Protein AF-A0A1V0NC14-F1 (afdb_monomer_lite)

Sequence (139 aa):
MQEPEKSWNEEQKNEVHYERNEFVRFESITKQNPRKIKRGKSYQVFMENIDIYLDTNEVRLEIKKLLQDTKDYLLQGVFDVFDANRYLRGNIYFLVHKGSQLNDYERKILKSFKNKPYLKNIITIISICVITYLIFKYI

Structure (mmCIF, N/CA/C/O backbone):
data_AF-A0A1V0NC14-F1
#
_entry.id   AF-A0A1V0NC14-F1
#
loop_
_atom_site.group_PDB
_atom_site.id
_atom_site.type_symbol
_atom_site.label_atom_id
_atom_site.label_alt_id
_atom_site.label_comp_id
_atom_site.label_asym_id
_atom_site.label_entity_id
_atom_site.label_seq_id
_atom_site.pdbx_PDB_ins_code
_atom_site.Cartn_x
_atom_site.Cartn_y
_atom_site.Cartn_z
_atom_site.occupancy
_atom_site.B_iso_or_equiv
_atom_site.auth_seq_id
_atom_site.auth_comp_id
_atom_site.auth_asym_id
_atom_site.auth_atom_id
_atom_site.pdbx_PDB_model_num
ATOM 1 N N . MET A 1 1 ? -24.936 -47.063 -8.132 1.00 35.91 1 MET A N 1
ATOM 2 C CA . MET A 1 1 ? -23.501 -47.383 -8.028 1.00 35.91 1 MET A CA 1
ATOM 3 C C . MET A 1 1 ? -22.799 -46.095 -7.617 1.00 35.91 1 MET A C 1
ATOM 5 O O . MET A 1 1 ? -22.875 -45.144 -8.375 1.00 35.91 1 MET A O 1
ATOM 9 N N . GLN A 1 2 ? -22.266 -46.098 -6.390 1.00 36.03 2 GLN A N 1
ATOM 10 C CA . GLN A 1 2 ? -21.291 -45.189 -5.755 1.00 36.03 2 GLN A CA 1
ATOM 11 C C . GLN A 1 2 ? -21.535 -43.664 -5.710 1.00 36.03 2 GLN A C 1
ATOM 13 O O . GLN A 1 2 ? -21.427 -42.959 -6.707 1.00 36.03 2 GLN A O 1
ATOM 18 N N . GLU A 1 3 ? -21.731 -43.174 -4.479 1.00 42.22 3 GLU A N 1
ATOM 19 C CA . GLU A 1 3 ? -21.251 -41.862 -4.018 1.00 42.22 3 GLU A CA 1
ATOM 20 C C . GLU A 1 3 ? -19.733 -41.721 -4.232 1.00 42.22 3 GLU A C 1
ATOM 22 O O . GLU A 1 3 ? -19.002 -42.719 -4.266 1.00 42.22 3 GLU A O 1
ATOM 27 N N . PRO A 1 4 ? -19.241 -40.474 -4.274 1.00 40.69 4 PRO A N 1
ATOM 28 C CA . PRO A 1 4 ? -18.421 -40.082 -3.135 1.00 40.69 4 PRO A CA 1
ATOM 29 C C . PRO A 1 4 ? -18.787 -38.710 -2.562 1.00 40.69 4 PRO A C 1
ATOM 31 O O . PRO A 1 4 ? -18.855 -37.695 -3.256 1.00 40.69 4 PRO A O 1
ATOM 34 N N . GLU A 1 5 ? -18.926 -38.714 -1.241 1.00 41.75 5 GLU A N 1
ATOM 35 C CA . GLU A 1 5 ? -18.734 -37.585 -0.342 1.00 41.75 5 GLU A CA 1
ATOM 36 C C . GLU A 1 5 ? -17.425 -36.829 -0.644 1.00 41.75 5 GLU A C 1
ATOM 38 O O . GLU A 1 5 ? -16.359 -37.433 -0.789 1.00 41.75 5 GLU A O 1
ATOM 43 N N . LYS A 1 6 ? -17.473 -35.493 -0.609 1.00 35.72 6 LYS A N 1
ATOM 44 C CA . LYS A 1 6 ? -16.825 -34.724 0.468 1.00 35.72 6 LYS A CA 1
ATOM 45 C C . LYS A 1 6 ? -17.152 -33.240 0.365 1.00 35.72 6 LYS A C 1
ATOM 47 O O . LYS A 1 6 ? -16.778 -32.549 -0.578 1.00 35.72 6 LYS A O 1
ATOM 52 N N . SER A 1 7 ? -17.812 -32.784 1.420 1.00 44.53 7 SER A N 1
ATOM 53 C CA . SER A 1 7 ? -17.950 -31.399 1.835 1.00 44.53 7 SER A CA 1
ATOM 54 C C . SER A 1 7 ? -16.610 -30.665 1.827 1.00 44.53 7 SER A C 1
ATOM 56 O O . SER A 1 7 ? -15.646 -31.132 2.434 1.00 44.53 7 SER A O 1
ATOM 58 N N . TRP A 1 8 ? -16.608 -29.456 1.282 1.00 34.06 8 TRP A N 1
ATOM 59 C CA . TRP A 1 8 ? -15.926 -28.342 1.924 1.00 34.06 8 TRP A CA 1
ATOM 60 C C . TRP A 1 8 ? -16.910 -27.191 1.952 1.00 34.06 8 TRP A C 1
ATOM 62 O O . TRP A 1 8 ? -17.358 -26.731 0.906 1.00 34.06 8 TRP A O 1
ATOM 72 N N . ASN A 1 9 ? -17.287 -26.824 3.173 1.00 36.62 9 ASN A N 1
ATOM 73 C CA . ASN A 1 9 ? -18.097 -25.670 3.507 1.00 36.62 9 ASN A CA 1
ATOM 74 C C . ASN A 1 9 ? -17.746 -24.496 2.589 1.00 36.62 9 ASN A C 1
ATOM 76 O O . ASN A 1 9 ? -16.653 -23.934 2.678 1.00 36.62 9 ASN A O 1
ATOM 80 N N . GLU A 1 10 ? -18.701 -24.094 1.754 1.00 40.94 10 GLU A N 1
ATOM 81 C CA . GLU A 1 10 ? -18.803 -22.717 1.287 1.00 40.94 10 GLU A CA 1
ATOM 82 C C . GLU A 1 10 ? -19.175 -21.865 2.508 1.00 40.94 10 GLU A C 1
ATOM 84 O O . GLU A 1 10 ? -20.289 -21.370 2.658 1.00 40.94 10 GLU A O 1
ATOM 89 N N . GLU A 1 11 ? -18.228 -21.752 3.443 1.00 36.47 11 GLU A N 1
ATOM 90 C CA . GLU A 1 11 ? -18.181 -20.662 4.397 1.00 36.47 11 GLU A CA 1
ATOM 91 C C . GLU A 1 11 ? -18.162 -19.401 3.553 1.00 36.47 11 GLU A C 1
ATOM 93 O O . GLU A 1 11 ? -17.153 -19.069 2.927 1.00 36.47 11 GLU A O 1
ATOM 98 N N . GLN A 1 12 ? -19.348 -18.797 3.462 1.00 36.78 12 GLN A N 1
ATOM 99 C CA . GLN A 1 12 ? -19.595 -17.372 3.345 1.00 36.78 12 GLN A CA 1
ATOM 100 C C . GLN A 1 12 ? -18.286 -16.610 3.164 1.00 36.78 12 GLN A C 1
ATOM 102 O O . GLN A 1 12 ? -17.686 -16.118 4.123 1.00 36.78 12 GLN A O 1
ATOM 107 N N . LYS A 1 13 ? -17.812 -16.532 1.913 1.00 35.88 13 LYS A N 1
ATOM 108 C CA . LYS A 1 13 ? -16.811 -15.535 1.563 1.00 35.88 13 LYS A CA 1
ATOM 109 C C . LYS A 1 13 ? -17.523 -14.230 1.806 1.00 35.88 13 LYS A C 1
ATOM 111 O O . LYS A 1 13 ? -18.366 -13.848 1.008 1.00 35.88 13 LYS A O 1
ATOM 116 N N . ASN A 1 14 ? -17.244 -13.661 2.970 1.00 36.19 14 ASN A N 1
ATOM 117 C CA . ASN A 1 14 ? -17.714 -12.384 3.449 1.00 36.19 14 ASN A CA 1
ATOM 118 C C . ASN A 1 14 ? -17.598 -11.363 2.310 1.00 36.19 14 ASN A C 1
ATOM 120 O O . ASN A 1 14 ? -16.563 -10.720 2.136 1.00 36.19 14 ASN A O 1
ATOM 124 N N . GLU A 1 15 ? -18.652 -11.242 1.505 1.00 33.19 15 GLU A N 1
ATOM 125 C CA . GLU A 1 15 ? -18.868 -10.125 0.605 1.00 33.19 15 GLU A CA 1
ATOM 126 C C . GLU A 1 15 ? -19.231 -8.965 1.509 1.00 33.19 15 GLU A C 1
ATOM 128 O O . GLU A 1 15 ? -20.395 -8.642 1.746 1.00 33.19 15 GLU A O 1
ATOM 133 N N . VAL A 1 16 ? -18.197 -8.377 2.103 1.00 30.03 16 VAL A N 1
ATOM 134 C CA . VAL A 1 16 ? -18.385 -7.199 2.919 1.00 30.03 16 VAL A CA 1
ATOM 135 C C . VAL A 1 16 ? -18.532 -6.014 1.983 1.00 30.03 16 VAL A C 1
ATOM 137 O O . VAL A 1 16 ? -17.569 -5.359 1.578 1.00 30.03 16 VAL A O 1
ATOM 140 N N . HIS A 1 17 ? -19.780 -5.774 1.596 1.00 30.02 17 HIS A N 1
ATOM 141 C CA . HIS A 1 17 ? -20.209 -4.544 0.959 1.00 30.02 17 HIS A CA 1
ATOM 142 C C . HIS A 1 17 ? -20.128 -3.410 1.987 1.00 30.02 17 HIS A C 1
ATOM 144 O O . HIS A 1 17 ? -21.104 -3.058 2.641 1.00 30.02 17 HIS A O 1
ATOM 150 N N . TYR A 1 18 ? -18.941 -2.830 2.146 1.00 33.56 18 TYR A N 1
ATOM 151 C CA . TYR A 1 18 ? -18.811 -1.542 2.814 1.00 33.56 18 TYR A CA 1
ATOM 152 C C . TYR A 1 18 ? -19.065 -0.430 1.801 1.00 33.56 18 TYR A C 1
ATOM 154 O O . TYR A 1 18 ? -18.441 -0.398 0.734 1.00 33.56 18 TYR A O 1
ATOM 162 N N . GLU A 1 19 ? -19.976 0.484 2.139 1.00 34.41 19 GLU A N 1
ATOM 163 C CA . GLU A 1 19 ? -20.201 1.738 1.422 1.00 34.41 19 GLU A CA 1
ATOM 164 C C . GLU A 1 19 ? -18.896 2.541 1.376 1.00 34.41 19 GLU A C 1
ATOM 166 O O . GLU A 1 19 ? -18.536 3.300 2.269 1.00 34.41 19 GLU A O 1
ATOM 171 N N . ARG A 1 20 ? -18.145 2.324 0.297 1.00 44.16 20 ARG A N 1
ATOM 172 C CA . ARG A 1 20 ? -16.831 2.903 0.012 1.00 44.16 20 ARG A CA 1
ATOM 173 C C . ARG A 1 20 ? -16.980 4.316 -0.568 1.00 44.16 20 ARG A C 1
ATOM 175 O O . ARG A 1 20 ? -16.385 4.655 -1.592 1.00 44.16 20 ARG A O 1
ATOM 182 N N . ASN A 1 21 ? -17.860 5.111 0.030 1.00 40.41 21 ASN A N 1
ATOM 183 C CA . ASN A 1 21 ? -18.239 6.435 -0.441 1.00 40.41 21 ASN A CA 1
ATOM 184 C C . ASN A 1 21 ? -17.472 7.483 0.363 1.00 40.41 21 ASN A C 1
ATOM 186 O O . ASN A 1 21 ? -17.956 7.870 1.411 1.00 40.41 21 ASN A O 1
ATOM 190 N N . GLU A 1 22 ? -16.281 7.882 -0.114 1.00 45.84 22 GLU A N 1
ATOM 191 C CA . GLU A 1 22 ? -15.666 9.215 0.126 1.00 45.84 22 GLU A CA 1
ATOM 192 C C . GLU A 1 22 ? -14.237 9.365 -0.446 1.00 45.84 22 GLU A C 1
ATOM 194 O O . GLU A 1 22 ? -13.740 10.482 -0.570 1.00 45.84 22 GLU A O 1
ATOM 199 N N . PHE A 1 23 ? -13.581 8.280 -0.869 1.00 49.47 23 PHE A N 1
ATOM 200 C CA . PHE A 1 23 ? -12.215 8.300 -1.421 1.00 49.47 23 PHE A CA 1
ATOM 201 C C . PHE A 1 23 ? -12.181 8.302 -2.964 1.00 49.47 23 PHE A C 1
ATOM 203 O O . PHE A 1 23 ? -13.151 7.902 -3.613 1.00 49.47 23 PHE A O 1
ATOM 210 N N . VAL A 1 24 ? -11.074 8.753 -3.580 1.00 45.59 24 VAL A N 1
ATOM 211 C CA . VAL A 1 24 ? -10.932 8.798 -5.050 1.00 45.59 24 VAL A CA 1
ATOM 212 C C . VAL A 1 24 ? -11.096 7.395 -5.606 1.00 45.59 24 VAL A C 1
ATOM 214 O O . VAL A 1 24 ? -10.260 6.510 -5.412 1.00 45.59 24 VAL A O 1
ATOM 217 N N . ARG A 1 25 ? -12.184 7.209 -6.348 1.00 49.72 25 ARG A N 1
ATOM 218 C CA . ARG A 1 25 ? -12.491 5.979 -7.062 1.00 49.72 25 ARG A CA 1
ATOM 219 C C . ARG A 1 25 ? -11.483 5.767 -8.192 1.00 49.72 25 ARG A C 1
ATOM 221 O O . ARG A 1 25 ? -11.731 6.110 -9.342 1.00 49.72 25 ARG A O 1
ATOM 228 N N . PHE A 1 26 ? -10.368 5.109 -7.889 1.00 52.69 26 PHE A N 1
ATOM 229 C CA . PHE A 1 26 ? -9.640 4.330 -8.891 1.00 52.69 26 PHE A CA 1
ATOM 230 C C . PHE A 1 26 ? -10.395 3.020 -9.139 1.00 52.69 26 PHE A C 1
ATOM 232 O O . PHE A 1 26 ? -9.868 1.940 -8.884 1.00 52.69 26 PHE A O 1
ATOM 239 N N . GLU A 1 27 ? -11.652 3.107 -9.587 1.00 49.53 27 GLU A N 1
ATOM 240 C CA . GLU A 1 27 ? -12.494 1.927 -9.815 1.00 49.53 27 GLU A CA 1
ATOM 241 C C . GLU A 1 27 ? -11.812 0.905 -10.733 1.00 49.53 27 GLU A C 1
ATOM 243 O O . GLU A 1 27 ? -11.980 -0.290 -10.540 1.00 49.53 27 GLU A O 1
ATOM 248 N N . SER A 1 28 ? -10.982 1.351 -11.679 1.00 58.50 28 SER A N 1
ATOM 249 C CA . SER A 1 28 ? -10.236 0.462 -12.573 1.00 58.50 28 SER A CA 1
ATOM 250 C C . SER A 1 28 ? -9.074 -0.287 -11.913 1.00 58.50 28 SER A C 1
ATOM 252 O O . SER A 1 28 ? -8.627 -1.285 -12.470 1.00 58.50 28 SER A O 1
ATOM 254 N N . ILE A 1 29 ? -8.563 0.177 -10.767 1.00 61.56 29 ILE A N 1
ATOM 255 C CA . ILE A 1 29 ? -7.446 -0.470 -10.059 1.00 61.56 29 ILE A CA 1
ATOM 256 C C . ILE A 1 29 ? -7.994 -1.430 -8.999 1.00 61.56 29 ILE A C 1
ATOM 258 O O . ILE A 1 29 ? -7.546 -2.566 -8.905 1.00 61.56 29 ILE A O 1
ATOM 262 N N . THR A 1 30 ? -9.006 -1.017 -8.234 1.00 63.53 30 THR A N 1
ATOM 263 C CA . THR A 1 30 ? -9.585 -1.845 -7.159 1.00 63.53 30 THR A CA 1
ATOM 264 C C . THR A 1 30 ? -10.531 -2.940 -7.653 1.00 63.53 30 THR A C 1
ATOM 266 O O . THR A 1 30 ? -10.799 -3.872 -6.903 1.00 63.53 30 THR A O 1
ATOM 269 N N . LYS A 1 31 ? -11.027 -2.858 -8.898 1.00 70.88 31 LYS A N 1
ATOM 270 C CA . LYS A 1 31 ? -11.840 -3.903 -9.554 1.00 70.88 31 LYS A CA 1
ATOM 271 C C . LYS A 1 31 ? -11.008 -4.861 -10.421 1.00 70.88 31 LYS A C 1
ATOM 273 O O . LYS A 1 31 ? -11.564 -5.585 -11.242 1.00 70.88 31 LYS A O 1
ATOM 278 N N . GLN A 1 32 ? -9.679 -4.839 -10.304 1.00 71.19 32 GLN A N 1
ATOM 279 C CA . GLN A 1 32 ? -8.828 -5.771 -11.043 1.00 71.19 32 GLN A CA 1
ATOM 280 C C . GLN A 1 32 ? -9.011 -7.191 -10.511 1.00 71.19 32 GLN A C 1
ATOM 282 O O . GLN A 1 32 ? -9.056 -7.411 -9.302 1.00 71.19 32 GLN A O 1
ATOM 287 N N . ASN A 1 33 ? -9.055 -8.164 -11.419 1.00 78.25 33 ASN A N 1
ATOM 288 C CA . ASN A 1 33 ? -9.037 -9.563 -11.015 1.00 78.25 33 ASN A CA 1
ATOM 289 C C . ASN A 1 33 ? -7.706 -9.881 -10.310 1.00 78.25 33 ASN A C 1
ATOM 291 O O . ASN A 1 33 ? -6.646 -9.477 -10.812 1.00 78.25 33 ASN A O 1
ATOM 295 N N . PRO A 1 34 ? -7.740 -10.625 -9.188 1.00 86.38 34 PRO A N 1
ATOM 296 C CA . PRO A 1 34 ? -6.547 -11.163 -8.553 1.00 86.38 34 PRO A CA 1
ATOM 297 C C . PRO A 1 34 ? -5.619 -11.831 -9.566 1.00 86.38 34 PRO A C 1
ATOM 299 O O . PRO A 1 34 ? -6.046 -12.662 -10.370 1.00 86.38 34 PRO A O 1
ATOM 302 N N . ARG A 1 35 ? -4.335 -11.478 -9.528 1.00 83.38 35 ARG A N 1
ATOM 303 C CA . ARG A 1 35 ? -3.322 -12.025 -10.434 1.00 83.38 35 ARG A CA 1
ATOM 304 C C . ARG A 1 35 ? -2.077 -12.458 -9.677 1.00 83.38 35 ARG A C 1
ATOM 306 O O . ARG A 1 35 ? -1.806 -12.031 -8.556 1.00 83.38 35 ARG A O 1
ATOM 313 N N . LYS A 1 36 ? -1.276 -13.318 -10.307 1.00 83.50 36 LYS A N 1
ATOM 314 C CA . LYS A 1 36 ? 0.001 -13.755 -9.735 1.00 83.50 36 LYS A CA 1
ATOM 315 C C . LYS A 1 36 ? 1.016 -12.616 -9.820 1.00 83.50 36 LYS A C 1
ATOM 317 O O . LYS A 1 36 ? 1.513 -12.298 -10.897 1.00 83.50 36 LYS A O 1
ATOM 322 N N . ILE A 1 37 ? 1.342 -12.024 -8.675 1.00 84.12 37 ILE A N 1
ATOM 323 C CA . ILE A 1 37 ? 2.279 -10.900 -8.562 1.00 84.12 37 ILE A CA 1
ATOM 324 C C . ILE A 1 37 ? 3.565 -11.372 -7.889 1.00 84.12 37 ILE A C 1
ATOM 326 O O . ILE A 1 37 ? 3.543 -12.095 -6.891 1.00 84.12 37 ILE A O 1
ATOM 330 N N . LYS A 1 38 ? 4.717 -10.957 -8.426 1.00 83.56 38 LYS A N 1
ATOM 331 C CA . LYS A 1 38 ? 6.022 -11.301 -7.855 1.00 83.56 38 LYS A CA 1
ATOM 332 C C . LYS A 1 38 ? 6.251 -10.526 -6.552 1.00 83.56 38 LYS A C 1
ATOM 334 O O . LYS A 1 38 ? 6.466 -9.316 -6.570 1.00 83.56 38 LYS A O 1
ATOM 339 N N . ARG A 1 39 ? 6.278 -11.238 -5.424 1.00 87.06 39 ARG A N 1
ATOM 340 C CA . ARG A 1 39 ? 6.538 -10.678 -4.086 1.00 87.06 39 ARG A CA 1
ATOM 341 C C . ARG A 1 39 ? 8.035 -10.649 -3.778 1.00 87.06 39 ARG A C 1
ATOM 343 O O . ARG A 1 39 ? 8.559 -11.505 -3.077 1.00 87.06 39 ARG A O 1
ATOM 350 N N . GLY A 1 40 ? 8.739 -9.695 -4.383 1.00 86.38 40 GLY A N 1
ATOM 351 C CA . GLY A 1 40 ? 10.167 -9.474 -4.132 1.00 86.38 40 GLY A CA 1
ATOM 352 C C . GLY A 1 40 ? 10.441 -8.632 -2.881 1.00 86.38 40 GLY A C 1
ATOM 353 O O . GLY A 1 40 ? 9.529 -8.250 -2.153 1.00 86.38 40 GLY A O 1
ATOM 354 N N . LYS A 1 41 ? 11.707 -8.250 -2.683 1.00 86.25 41 LYS A N 1
ATOM 355 C CA . LYS A 1 41 ? 12.144 -7.387 -1.569 1.00 86.25 41 LYS A CA 1
ATOM 356 C C . LYS A 1 41 ? 11.349 -6.078 -1.463 1.00 86.25 41 LYS A C 1
ATOM 358 O O . LYS A 1 41 ? 11.052 -5.625 -0.367 1.00 86.25 41 LYS A O 1
ATOM 363 N N . SER A 1 42 ? 10.970 -5.482 -2.596 1.00 82.38 42 SER A N 1
ATOM 364 C CA . SER A 1 42 ? 10.144 -4.268 -2.617 1.00 82.38 42 SER A CA 1
ATOM 365 C C . SER A 1 42 ? 8.758 -4.483 -2.015 1.00 82.38 42 SER A C 1
ATOM 367 O O . SER A 1 42 ? 8.263 -3.590 -1.344 1.00 82.38 42 SER A O 1
ATOM 369 N N . TYR A 1 43 ? 8.149 -5.652 -2.228 1.00 89.00 43 TYR A N 1
ATOM 370 C CA . TYR A 1 43 ? 6.860 -6.009 -1.639 1.00 89.00 43 TYR A CA 1
ATOM 371 C C . TYR A 1 43 ? 6.978 -6.172 -0.123 1.00 89.00 43 TYR A C 1
ATOM 373 O O . TYR A 1 43 ? 6.162 -5.624 0.607 1.00 89.00 4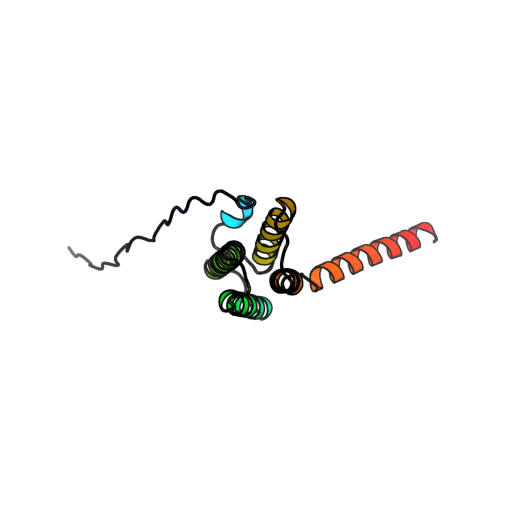3 TYR A O 1
ATOM 381 N N . GLN A 1 44 ? 8.016 -6.871 0.346 1.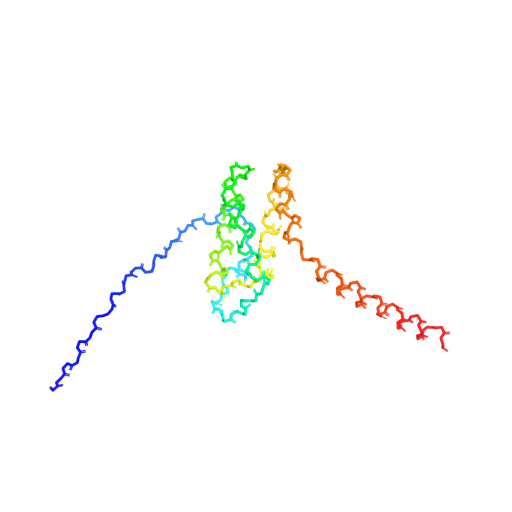00 89.38 44 GLN A N 1
ATOM 382 C CA . GLN A 1 44 ? 8.262 -7.084 1.778 1.00 89.38 44 GLN A CA 1
ATOM 383 C C . GLN A 1 44 ? 8.444 -5.757 2.518 1.00 89.38 44 GLN A C 1
ATOM 385 O O . GLN A 1 44 ? 7.686 -5.464 3.432 1.00 89.38 44 GLN A O 1
ATOM 390 N N . VAL A 1 45 ? 9.351 -4.902 2.033 1.00 88.62 45 VAL A N 1
ATOM 391 C CA . VAL A 1 45 ? 9.583 -3.572 2.621 1.00 88.62 45 VAL A CA 1
ATOM 392 C C . VAL A 1 45 ? 8.314 -2.715 2.589 1.00 88.62 45 VAL A C 1
ATOM 394 O O . VAL A 1 45 ? 8.073 -1.921 3.493 1.00 88.62 45 VAL A O 1
ATOM 397 N N . PHE A 1 46 ? 7.485 -2.847 1.550 1.00 88.88 46 PHE A N 1
ATOM 398 C CA . PHE A 1 46 ? 6.227 -2.109 1.469 1.00 88.88 46 PHE A CA 1
ATOM 399 C C . PHE A 1 46 ? 5.218 -2.558 2.532 1.00 88.88 46 PHE A C 1
ATOM 401 O O . PHE A 1 46 ? 4.621 -1.708 3.186 1.00 88.88 46 PHE A O 1
ATOM 408 N N . MET A 1 47 ? 5.062 -3.872 2.717 1.00 90.69 47 MET A N 1
ATOM 409 C CA . MET A 1 47 ? 4.200 -4.457 3.749 1.00 90.69 47 MET A CA 1
ATOM 410 C C . MET A 1 47 ? 4.671 -4.072 5.155 1.00 90.69 47 MET A C 1
ATOM 412 O O . MET A 1 47 ? 3.867 -3.584 5.938 1.00 90.69 47 MET A O 1
ATOM 416 N N . GLU A 1 48 ? 5.971 -4.192 5.438 1.00 91.12 48 GLU A N 1
ATOM 417 C CA . GLU A 1 48 ? 6.563 -3.794 6.726 1.00 91.12 48 GLU A CA 1
ATOM 418 C C . GLU A 1 48 ? 6.306 -2.315 7.036 1.00 91.12 48 GLU A C 1
ATOM 420 O O . GLU A 1 48 ? 5.915 -1.966 8.146 1.00 91.12 48 GLU A O 1
ATOM 425 N N . ASN A 1 49 ? 6.466 -1.433 6.044 1.00 89.62 49 ASN A N 1
ATOM 426 C CA . ASN A 1 49 ? 6.163 -0.015 6.220 1.00 89.62 49 ASN A CA 1
ATOM 427 C C . ASN A 1 49 ? 4.680 0.222 6.524 1.00 89.62 49 ASN A C 1
ATOM 429 O O . ASN A 1 49 ? 4.373 1.054 7.373 1.00 89.62 49 ASN A O 1
ATOM 433 N N . ILE A 1 50 ? 3.765 -0.478 5.842 1.00 91.19 50 ILE A N 1
ATOM 434 C CA . ILE A 1 50 ? 2.334 -0.378 6.151 1.00 91.19 50 ILE A CA 1
ATOM 435 C C . ILE A 1 50 ? 2.076 -0.799 7.601 1.00 91.19 50 ILE A C 1
ATOM 437 O O . ILE A 1 50 ? 1.402 -0.061 8.315 1.00 91.19 50 ILE A O 1
ATOM 441 N N . ASP A 1 51 ? 2.638 -1.923 8.040 1.00 91.88 51 ASP A N 1
ATOM 442 C CA . ASP A 1 51 ? 2.427 -2.456 9.390 1.00 91.88 51 ASP A CA 1
ATOM 443 C C . ASP A 1 51 ? 2.908 -1.474 10.466 1.00 91.88 51 ASP A C 1
ATOM 445 O O . ASP A 1 51 ? 2.141 -1.112 11.357 1.00 91.88 51 ASP A O 1
ATOM 449 N N . ILE A 1 52 ? 4.109 -0.909 10.298 1.00 89.62 52 ILE A N 1
ATOM 450 C CA . ILE A 1 52 ? 4.643 0.138 11.186 1.00 89.62 52 ILE A CA 1
ATOM 451 C C . ILE A 1 52 ? 3.679 1.332 11.298 1.00 89.62 52 ILE A C 1
ATOM 453 O O . ILE A 1 52 ? 3.505 1.906 12.375 1.00 89.62 52 ILE A O 1
ATOM 457 N N . TYR A 1 53 ? 3.055 1.738 10.189 1.00 87.12 53 TYR A N 1
ATOM 458 C CA . TYR A 1 53 ? 2.131 2.874 10.183 1.00 87.12 53 TYR A CA 1
ATOM 459 C C . TYR A 1 53 ? 0.734 2.546 10.719 1.00 87.12 53 TYR A C 1
ATOM 461 O O . TYR A 1 53 ? 0.037 3.449 11.184 1.00 87.12 53 TYR A O 1
ATOM 469 N N . LEU A 1 54 ? 0.314 1.284 10.667 1.00 90.25 54 LEU A N 1
ATOM 470 C CA . LEU A 1 54 ? -0.934 0.838 11.280 1.00 90.25 54 LEU A CA 1
ATOM 471 C C . LEU A 1 54 ? -0.819 0.790 12.811 1.00 90.25 54 LEU A C 1
ATOM 473 O O . LEU A 1 54 ? -1.766 1.189 13.499 1.00 90.25 54 LEU A O 1
ATOM 477 N N . ASP A 1 55 ? 0.353 0.412 13.326 1.00 90.06 55 ASP A N 1
ATOM 478 C CA . ASP A 1 55 ? 0.622 0.268 14.763 1.00 90.06 55 ASP A CA 1
ATOM 479 C C . ASP A 1 55 ? 0.764 1.609 15.508 1.00 90.06 55 ASP A C 1
ATOM 481 O O . ASP A 1 55 ? 0.555 1.681 16.719 1.00 90.06 55 ASP A O 1
ATOM 485 N N . THR A 1 56 ? 1.079 2.708 14.815 1.00 85.88 56 THR A N 1
ATOM 486 C CA . THR A 1 56 ? 1.223 4.031 15.452 1.00 85.88 56 THR A CA 1
ATOM 487 C C . THR A 1 56 ? -0.118 4.710 15.727 1.00 85.88 56 THR A C 1
ATOM 489 O O . THR A 1 56 ? -1.025 4.698 14.899 1.00 85.88 56 THR A O 1
ATOM 492 N N . ASN A 1 57 ? -0.247 5.396 16.863 1.00 87.25 57 ASN A N 1
ATOM 493 C CA . ASN A 1 57 ? -1.424 6.214 17.189 1.00 87.25 57 ASN A CA 1
ATOM 494 C C . ASN A 1 57 ? -1.381 7.625 16.579 1.00 87.25 57 ASN A C 1
ATOM 496 O O . ASN A 1 57 ? -2.335 8.385 16.713 1.00 87.25 57 ASN A O 1
ATOM 500 N N . GLU A 1 58 ? -0.297 7.977 15.885 1.00 85.94 58 GLU A N 1
ATOM 501 C CA . GLU A 1 58 ? -0.084 9.315 15.315 1.00 85.94 58 GLU A CA 1
ATOM 502 C C . GLU A 1 58 ? -0.767 9.518 13.949 1.00 85.94 58 GLU A C 1
ATOM 504 O O . GLU A 1 58 ? -0.718 10.605 13.367 1.00 85.94 58 GLU A O 1
ATOM 509 N N . VAL A 1 59 ? -1.405 8.471 13.420 1.00 84.69 59 VAL A N 1
ATOM 510 C CA . VAL A 1 59 ? -2.046 8.460 12.102 1.00 84.69 59 VAL A CA 1
ATOM 511 C C . VAL A 1 59 ? -3.558 8.438 12.268 1.00 84.69 59 VAL A C 1
ATOM 513 O O . VAL A 1 59 ? -4.105 7.580 12.965 1.00 84.69 59 VAL A O 1
ATOM 516 N N . ARG A 1 60 ? -4.247 9.361 11.588 1.00 86.69 60 ARG A N 1
ATOM 517 C CA . ARG A 1 60 ? -5.711 9.425 11.598 1.00 86.69 60 ARG A CA 1
ATOM 518 C C . ARG A 1 60 ? -6.357 8.148 11.076 1.00 86.69 60 ARG A C 1
ATOM 520 O O . ARG A 1 60 ? -5.840 7.486 10.176 1.00 86.69 60 ARG A O 1
ATOM 527 N N . LEU A 1 61 ? -7.553 7.867 11.591 1.00 87.81 61 LEU A N 1
ATOM 528 C CA . LEU A 1 61 ? -8.326 6.674 11.248 1.00 87.81 61 LEU A CA 1
ATOM 529 C C . LEU A 1 61 ? -8.582 6.545 9.738 1.00 87.81 61 LEU A C 1
ATOM 531 O O . LEU A 1 61 ? -8.502 5.446 9.203 1.00 87.81 61 LEU A O 1
ATOM 535 N N . GLU A 1 62 ? -8.834 7.652 9.039 1.00 84.69 62 GLU A N 1
ATOM 536 C CA . GLU A 1 62 ? -9.014 7.676 7.579 1.00 84.69 62 GLU A CA 1
ATOM 537 C C . GLU A 1 62 ? -7.785 7.144 6.829 1.00 84.69 62 GLU A C 1
ATOM 539 O O . GLU A 1 62 ? -7.907 6.315 5.931 1.00 84.69 62 GLU A O 1
ATOM 544 N N . ILE A 1 63 ? -6.585 7.572 7.230 1.00 85.19 63 ILE A N 1
ATOM 545 C CA . ILE A 1 63 ? -5.335 7.123 6.608 1.00 85.19 63 ILE A CA 1
ATOM 546 C C . ILE A 1 63 ? -5.018 5.686 7.025 1.00 85.19 63 ILE A C 1
ATOM 548 O O . ILE A 1 63 ? -4.570 4.907 6.187 1.00 85.19 63 ILE A O 1
ATOM 552 N N . LYS A 1 64 ? -5.314 5.291 8.270 1.00 89.75 64 LYS A N 1
ATOM 553 C CA . LYS A 1 64 ? -5.205 3.887 8.696 1.00 89.75 64 LYS A CA 1
ATOM 554 C C . LYS A 1 64 ? -6.103 2.965 7.874 1.00 89.75 64 LYS A C 1
ATOM 556 O O . LYS A 1 64 ? -5.640 1.919 7.434 1.00 89.75 64 LYS A O 1
ATOM 561 N N . LYS A 1 65 ? -7.347 3.371 7.602 1.00 89.81 65 LYS A N 1
ATOM 562 C CA . LYS A 1 65 ? -8.254 2.632 6.711 1.00 89.81 65 LYS A CA 1
ATOM 563 C C . LYS A 1 65 ? -7.657 2.489 5.311 1.00 89.81 65 LYS A C 1
ATOM 565 O O . LYS A 1 65 ? -7.592 1.382 4.796 1.00 89.81 65 LYS A O 1
ATOM 570 N N . LEU A 1 66 ? -7.123 3.570 4.735 1.00 89.50 66 LEU A N 1
ATOM 571 C CA . LEU A 1 66 ? -6.455 3.513 3.427 1.00 89.50 66 LEU A CA 1
ATOM 572 C C . LEU A 1 66 ? -5.242 2.569 3.412 1.00 89.50 66 LEU A C 1
ATOM 574 O O . LEU A 1 66 ? -5.029 1.857 2.429 1.00 89.50 66 LEU A O 1
ATOM 578 N N . LEU A 1 67 ? -4.439 2.565 4.477 1.00 91.50 67 LEU A N 1
ATOM 579 C CA . LEU A 1 67 ? -3.293 1.667 4.631 1.00 91.50 67 LEU A CA 1
ATOM 580 C C . LEU A 1 67 ? -3.735 0.204 4.730 1.00 91.50 67 LEU A C 1
ATOM 582 O O . LEU A 1 67 ? -3.168 -0.641 4.036 1.00 91.50 67 LEU A O 1
ATOM 586 N N . GLN A 1 68 ? -4.772 -0.076 5.523 1.00 93.19 68 GLN A N 1
ATOM 587 C CA . GLN A 1 68 ? -5.335 -1.416 5.674 1.00 93.19 68 GLN A CA 1
ATOM 588 C C . GLN A 1 68 ? -5.930 -1.927 4.355 1.00 93.19 68 GLN A C 1
ATOM 590 O O . GLN A 1 68 ? -5.545 -2.999 3.898 1.00 93.19 68 GLN A O 1
ATOM 595 N N . ASP A 1 69 ? -6.750 -1.122 3.675 1.00 90.69 69 ASP A N 1
ATOM 596 C CA . ASP A 1 69 ? -7.292 -1.456 2.352 1.00 90.69 69 ASP A CA 1
ATOM 597 C C . ASP A 1 69 ? -6.169 -1.802 1.365 1.00 90.69 69 ASP A C 1
ATOM 599 O O . ASP A 1 69 ? -6.229 -2.782 0.624 1.00 90.69 69 ASP A O 1
ATOM 603 N N . THR A 1 70 ? -5.103 -0.996 1.362 1.00 90.81 70 THR A N 1
ATOM 604 C CA . THR A 1 70 ? -3.951 -1.209 0.479 1.00 90.81 70 THR A CA 1
ATOM 605 C C . THR A 1 70 ? -3.242 -2.527 0.782 1.00 90.81 70 THR A C 1
ATOM 607 O O . THR A 1 70 ? -2.862 -3.244 -0.149 1.00 90.81 70 THR A O 1
ATOM 610 N N . LYS A 1 71 ? -3.073 -2.859 2.068 1.00 93.38 71 LYS A N 1
ATOM 611 C CA . LYS A 1 71 ? -2.513 -4.138 2.520 1.00 93.38 71 LYS A CA 1
ATOM 612 C C . LYS A 1 71 ? -3.360 -5.307 2.026 1.00 93.38 71 LYS A C 1
ATOM 614 O O . LYS A 1 71 ? -2.816 -6.270 1.485 1.00 93.38 71 LYS A O 1
ATOM 619 N N . ASP A 1 72 ? -4.677 -5.193 2.134 1.00 91.94 72 ASP A N 1
ATOM 620 C CA . ASP A 1 72 ? -5.601 -6.247 1.730 1.00 91.94 72 ASP A CA 1
ATOM 621 C C . ASP A 1 72 ? -5.560 -6.473 0.212 1.00 91.94 72 ASP A C 1
ATOM 623 O O . ASP A 1 72 ? -5.443 -7.616 -0.235 1.00 91.94 72 ASP A O 1
ATOM 627 N N . TYR A 1 73 ? -5.524 -5.411 -0.602 1.00 90.06 73 TYR A N 1
ATOM 628 C CA . TYR A 1 73 ? -5.367 -5.551 -2.057 1.00 90.06 73 TYR A CA 1
ATOM 629 C C . TYR A 1 73 ? -4.029 -6.180 -2.470 1.00 90.06 73 TYR A C 1
ATOM 631 O O . TYR A 1 73 ? -3.982 -6.951 -3.434 1.00 90.06 73 TYR A O 1
ATOM 639 N N . LEU A 1 74 ? -2.938 -5.885 -1.754 1.00 89.94 74 LEU A N 1
ATOM 640 C CA . LEU A 1 74 ? -1.626 -6.511 -1.973 1.00 89.94 74 LEU A CA 1
ATOM 641 C C . LEU A 1 74 ? -1.651 -8.013 -1.638 1.00 89.94 74 LEU A C 1
ATOM 643 O O . LEU A 1 74 ? -1.103 -8.843 -2.378 1.00 89.94 74 LEU A O 1
ATOM 647 N N . LEU A 1 75 ? -2.315 -8.379 -0.538 1.00 91.06 75 LEU A N 1
ATOM 648 C CA . LEU A 1 75 ? -2.461 -9.767 -0.101 1.00 91.06 75 LEU A CA 1
ATOM 649 C C . LEU A 1 75 ? -3.343 -10.582 -1.051 1.00 91.06 75 LEU A C 1
ATOM 651 O O . LEU A 1 75 ? -2.978 -11.712 -1.383 1.00 91.06 75 LEU A O 1
ATOM 655 N N . GLN A 1 76 ? -4.430 -9.988 -1.543 1.00 88.12 76 GLN A N 1
ATOM 656 C CA . GLN A 1 76 ? -5.331 -10.591 -2.529 1.00 88.12 76 GLN A CA 1
ATOM 657 C C . GLN A 1 76 ? -4.703 -10.691 -3.928 1.00 88.12 76 GLN A C 1
ATOM 659 O O . GLN A 1 76 ? -5.235 -11.381 -4.790 1.00 88.12 76 GLN A O 1
ATOM 664 N N . GLY A 1 77 ? -3.574 -10.020 -4.180 1.00 84.31 77 GLY A N 1
ATOM 665 C CA . GLY A 1 77 ? -2.954 -9.986 -5.507 1.00 84.31 77 GLY A CA 1
ATOM 666 C C . GLY A 1 77 ? -3.733 -9.137 -6.515 1.00 84.31 77 GLY A C 1
ATOM 667 O O . GLY A 1 77 ? -3.575 -9.316 -7.721 1.00 84.31 77 GLY A O 1
ATOM 668 N N . VAL A 1 78 ? -4.577 -8.227 -6.023 1.00 87.50 78 VAL A N 1
ATOM 669 C CA . VAL A 1 78 ? -5.259 -7.201 -6.822 1.00 87.50 78 VAL A CA 1
ATOM 670 C C . VAL A 1 78 ? -4.270 -6.084 -7.151 1.00 87.50 78 VAL A C 1
ATOM 672 O O . VAL A 1 78 ? -4.210 -5.632 -8.290 1.00 87.50 78 VAL A O 1
ATOM 675 N N . PHE A 1 79 ? -3.446 -5.685 -6.176 1.00 88.75 79 PHE A N 1
ATOM 676 C CA . PHE A 1 79 ? -2.403 -4.675 -6.351 1.00 88.75 79 PHE A CA 1
ATOM 677 C C . PHE A 1 79 ? -1.017 -5.300 -6.415 1.00 88.75 79 PHE A C 1
ATOM 679 O O . PHE A 1 79 ? -0.676 -6.182 -5.624 1.00 88.75 79 PHE A O 1
ATOM 686 N N . ASP A 1 80 ? -0.175 -4.764 -7.295 1.00 88.06 80 ASP A N 1
ATOM 687 C CA . ASP A 1 80 ? 1.268 -4.812 -7.085 1.00 88.06 80 ASP A CA 1
ATOM 688 C C . ASP A 1 80 ? 1.744 -3.592 -6.273 1.00 88.06 80 ASP A C 1
ATOM 690 O O . ASP A 1 80 ? 0.971 -2.708 -5.896 1.00 88.06 80 ASP A O 1
ATOM 694 N N . VAL A 1 81 ? 3.044 -3.532 -5.971 1.00 86.88 81 VAL A N 1
ATOM 695 C CA . VAL A 1 81 ? 3.628 -2.414 -5.206 1.00 86.88 81 VAL A CA 1
ATOM 696 C C . VAL A 1 81 ? 3.421 -1.071 -5.917 1.00 86.88 81 VAL A C 1
ATOM 698 O O . VAL A 1 81 ? 3.344 -0.029 -5.265 1.00 86.88 81 VAL A O 1
ATOM 701 N N . PHE A 1 82 ? 3.338 -1.054 -7.248 1.00 83.88 82 PHE A N 1
ATOM 702 C CA . PHE A 1 82 ? 3.101 0.170 -8.002 1.00 83.88 82 PHE A CA 1
ATOM 703 C C . PHE A 1 82 ? 1.643 0.628 -7.878 1.00 83.88 82 PHE A C 1
ATOM 705 O O . PHE A 1 82 ? 1.410 1.801 -7.570 1.00 83.88 82 PHE A O 1
ATOM 712 N N . ASP A 1 83 ? 0.684 -0.285 -8.037 1.00 86.38 83 ASP A N 1
ATOM 713 C CA . ASP A 1 83 ? -0.744 -0.014 -7.843 1.00 86.38 83 ASP A CA 1
ATOM 714 C C . ASP A 1 83 ? -1.023 0.500 -6.426 1.00 86.38 83 ASP A C 1
ATOM 716 O O . ASP A 1 83 ? -1.661 1.541 -6.253 1.00 86.38 83 ASP A O 1
ATOM 720 N N . ALA A 1 84 ? -0.447 -0.158 -5.417 1.00 88.62 84 ALA A N 1
ATOM 721 C CA . ALA A 1 84 ? -0.556 0.228 -4.013 1.00 88.62 84 ALA A CA 1
ATOM 722 C C . ALA A 1 84 ? -0.024 1.648 -3.746 1.00 88.62 84 ALA A C 1
ATOM 724 O O . ALA A 1 84 ? -0.697 2.472 -3.122 1.00 88.62 84 ALA A O 1
ATOM 725 N N . ASN A 1 85 ? 1.156 1.976 -4.284 1.00 86.69 85 ASN A N 1
ATOM 726 C CA . ASN A 1 85 ? 1.718 3.328 -4.209 1.00 86.69 85 ASN A CA 1
ATOM 727 C C . ASN A 1 85 ? 0.806 4.373 -4.857 1.00 86.69 85 ASN A C 1
ATOM 729 O O . ASN A 1 85 ? 0.626 5.474 -4.328 1.00 86.69 85 ASN A O 1
ATOM 733 N N . ARG A 1 86 ? 0.254 4.051 -6.030 1.00 83.31 86 ARG A N 1
ATOM 734 C CA . ARG A 1 86 ? -0.630 4.951 -6.770 1.00 83.31 86 ARG A CA 1
ATOM 735 C C . ARG A 1 86 ? -1.929 5.195 -6.004 1.00 83.31 86 ARG A C 1
ATOM 737 O O . ARG A 1 86 ? -2.337 6.350 -5.886 1.00 83.31 86 ARG A O 1
ATOM 744 N N . TYR A 1 87 ? -2.527 4.138 -5.460 1.00 85.94 87 TYR A N 1
ATOM 745 C CA . TYR A 1 87 ? -3.758 4.200 -4.679 1.00 85.94 87 TYR A CA 1
ATOM 746 C C . TYR A 1 87 ? -3.589 5.055 -3.417 1.00 85.94 87 TYR A C 1
ATOM 748 O O . TYR A 1 87 ? -4.340 6.013 -3.227 1.00 85.94 87 TYR A O 1
ATOM 756 N N . LEU A 1 88 ? -2.563 4.788 -2.598 1.00 87.25 88 LEU A N 1
ATOM 757 C CA . LEU A 1 88 ? -2.305 5.560 -1.377 1.00 87.25 88 LEU A CA 1
ATOM 758 C C . LEU A 1 88 ? -2.065 7.041 -1.675 1.00 87.25 88 LEU A C 1
ATOM 760 O O . LEU A 1 88 ? -2.686 7.912 -1.066 1.00 87.25 88 LEU A O 1
ATOM 764 N N . ARG A 1 89 ? -1.194 7.351 -2.645 1.00 83.25 89 ARG A N 1
ATOM 765 C CA . ARG A 1 89 ? -0.869 8.747 -2.975 1.00 83.25 89 ARG A CA 1
ATOM 766 C C . ARG A 1 89 ? -2.068 9.501 -3.531 1.00 83.25 89 ARG A C 1
ATOM 768 O O . ARG A 1 89 ? -2.258 10.655 -3.161 1.00 83.25 89 ARG A O 1
ATOM 775 N N . GLY A 1 90 ? -2.854 8.874 -4.405 1.00 82.00 90 GLY A N 1
ATOM 776 C CA . GLY A 1 90 ? -4.039 9.506 -4.979 1.00 82.00 90 GLY A CA 1
ATOM 777 C C . GLY A 1 90 ? -5.080 9.847 -3.914 1.00 82.00 90 GLY A C 1
ATOM 778 O O . GLY A 1 90 ? -5.577 10.971 -3.886 1.00 82.00 90 GLY A O 1
ATOM 779 N N . ASN A 1 91 ? -5.342 8.920 -2.991 1.00 83.62 91 ASN A N 1
ATOM 780 C CA . ASN A 1 91 ? -6.320 9.134 -1.925 1.00 83.62 91 ASN A CA 1
ATOM 781 C C . ASN A 1 91 ? -5.858 10.153 -0.882 1.00 83.62 91 ASN A C 1
ATOM 783 O O . ASN A 1 91 ? -6.625 11.036 -0.509 1.00 83.62 91 ASN A O 1
ATOM 787 N N . ILE A 1 92 ? -4.592 10.109 -0.465 1.00 80.38 92 ILE A N 1
ATOM 788 C CA . ILE A 1 92 ? -4.073 11.099 0.484 1.00 80.38 92 ILE A CA 1
ATOM 789 C C . ILE A 1 92 ? -3.997 12.494 -0.161 1.00 80.38 92 ILE A C 1
ATOM 791 O O . ILE A 1 92 ? -4.309 13.488 0.492 1.00 80.38 92 ILE A O 1
ATOM 795 N N . TYR A 1 93 ? -3.634 12.599 -1.445 1.00 77.19 93 TYR A N 1
ATOM 796 C CA . TYR A 1 93 ? -3.665 13.880 -2.161 1.00 77.19 93 TYR A CA 1
ATOM 797 C C . TYR A 1 93 ? -5.079 14.468 -2.216 1.00 77.19 93 TYR A C 1
ATOM 799 O O . TYR A 1 93 ? -5.258 15.667 -2.022 1.00 77.19 93 TYR A O 1
ATOM 807 N N . PHE A 1 94 ? -6.086 13.624 -2.431 1.00 77.50 94 PHE A N 1
ATOM 808 C CA . PHE A 1 94 ? -7.478 14.052 -2.410 1.00 77.50 94 PHE A CA 1
ATOM 809 C C . PHE A 1 94 ? -7.930 14.547 -1.038 1.00 77.50 94 PHE A C 1
ATOM 811 O O . PHE A 1 94 ? -8.567 15.594 -0.971 1.00 77.50 94 PHE A O 1
ATOM 818 N N . LEU A 1 95 ? -7.542 13.863 0.045 1.00 76.06 95 LEU A N 1
ATOM 819 C CA . LEU A 1 95 ? -7.797 14.344 1.407 1.00 76.06 95 LEU A CA 1
ATOM 820 C C . LEU A 1 95 ? -7.203 15.743 1.619 1.00 76.06 95 LEU A C 1
ATOM 822 O O . LEU A 1 95 ? -7.889 16.644 2.096 1.00 76.06 95 LEU A O 1
ATOM 826 N N . VAL A 1 96 ? -5.956 15.958 1.186 1.00 75.94 96 VAL A N 1
ATOM 827 C CA . VAL A 1 96 ? -5.307 17.279 1.251 1.00 75.94 96 VAL A CA 1
ATOM 828 C C . VAL A 1 96 ? -6.065 18.324 0.440 1.00 75.94 96 VAL A C 1
ATOM 830 O O 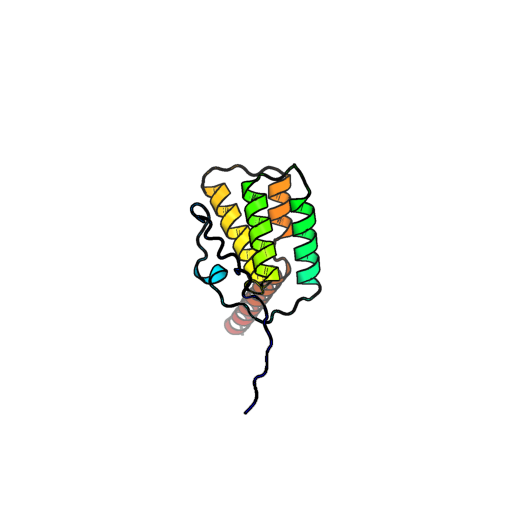. VAL A 1 96 ? -6.308 19.426 0.924 1.00 75.94 96 VAL A O 1
ATOM 833 N N . HIS A 1 97 ? -6.479 17.980 -0.779 1.00 73.00 97 HIS A N 1
ATOM 834 C CA . HIS A 1 97 ? -7.232 18.882 -1.647 1.00 73.00 97 HIS A CA 1
ATOM 835 C C . HIS A 1 97 ? -8.620 19.228 -1.078 1.00 73.00 97 HIS A C 1
ATOM 837 O O . HIS A 1 97 ? -9.152 20.303 -1.345 1.00 73.00 97 HIS A O 1
ATOM 843 N N . LYS A 1 98 ? -9.218 18.345 -0.273 1.00 73.38 98 LYS A N 1
ATOM 844 C CA . LYS A 1 98 ? -10.474 18.599 0.450 1.00 73.38 98 LYS A CA 1
ATOM 845 C C . LYS A 1 98 ? -10.305 19.496 1.683 1.00 73.38 98 LYS A C 1
ATOM 847 O O . LYS A 1 98 ? -11.294 19.799 2.337 1.00 73.38 98 LYS A O 1
ATOM 852 N N . GLY A 1 99 ? -9.086 19.957 1.968 1.00 69.62 99 GLY A N 1
ATOM 853 C CA . GLY A 1 99 ? -8.780 20.861 3.076 1.00 69.62 99 GLY A CA 1
ATOM 854 C C . GLY A 1 99 ? -8.149 20.174 4.287 1.00 69.62 99 GLY A C 1
ATOM 855 O O . GLY A 1 99 ? -7.814 20.855 5.256 1.00 69.62 99 GLY A O 1
ATOM 856 N N . SER A 1 100 ? -7.926 18.854 4.252 1.00 77.00 100 SER A N 1
ATOM 857 C CA . SER A 1 100 ? -7.277 18.152 5.362 1.00 77.00 100 SER A CA 1
ATOM 858 C C . SER A 1 100 ? -5.784 18.483 5.416 1.00 77.00 100 SER A C 1
ATOM 860 O O . SER A 1 100 ? -5.002 18.101 4.546 1.00 77.00 100 SER A O 1
ATOM 862 N N . GLN A 1 101 ? -5.344 19.166 6.472 1.00 81.00 101 GLN A N 1
ATOM 863 C CA . GLN A 1 101 ? -3.918 19.401 6.702 1.00 81.00 101 GLN A CA 1
ATOM 864 C C . GLN A 1 101 ? -3.258 18.152 7.273 1.00 81.00 101 GLN A C 1
ATOM 866 O O . GLN A 1 101 ? -3.618 17.741 8.368 1.00 81.00 101 GLN A O 1
ATOM 871 N N . LEU A 1 102 ? -2.278 17.576 6.575 1.00 81.31 102 LEU A N 1
ATOM 872 C CA . LEU A 1 102 ? -1.516 16.426 7.074 1.00 81.31 102 LEU A CA 1
ATOM 873 C C . LEU A 1 102 ? -0.543 16.828 8.182 1.00 81.31 102 LEU A C 1
ATOM 875 O O . LEU A 1 102 ? 0.193 17.813 8.024 1.00 81.31 102 LEU A O 1
ATOM 879 N N . ASN A 1 103 ? -0.485 16.010 9.232 1.00 84.31 103 ASN A N 1
ATOM 880 C CA . ASN A 1 103 ? 0.516 16.123 10.286 1.00 84.31 103 ASN A CA 1
ATOM 881 C C . ASN A 1 103 ? 1.896 15.630 9.799 1.00 84.31 103 ASN A C 1
ATOM 883 O O . ASN A 1 103 ? 2.040 15.074 8.703 1.00 84.31 103 ASN A O 1
ATOM 887 N N . ASP A 1 104 ? 2.938 15.848 10.600 1.00 83.31 104 ASP A N 1
ATOM 888 C CA . ASP A 1 104 ? 4.307 15.504 10.204 1.00 83.31 104 ASP A CA 1
ATOM 889 C C . ASP A 1 104 ? 4.518 14.001 9.982 1.00 83.31 104 ASP A C 1
ATOM 891 O O . ASP A 1 104 ? 5.291 13.613 9.100 1.00 83.31 104 ASP A O 1
ATOM 895 N N . TYR A 1 105 ? 3.802 13.148 10.715 1.00 81.75 105 TYR A N 1
ATOM 896 C CA . TYR A 1 105 ? 3.851 11.699 10.538 1.00 81.75 105 TYR A CA 1
ATOM 897 C C . TYR A 1 105 ? 3.209 11.260 9.224 1.00 81.75 105 TYR A C 1
ATOM 899 O O . TYR A 1 105 ? 3.825 10.548 8.434 1.00 81.75 105 TYR A O 1
ATOM 907 N N . GLU A 1 106 ? 2.021 11.762 8.918 1.00 83.19 106 GLU A N 1
ATOM 908 C CA . GLU A 1 106 ? 1.304 11.493 7.672 1.00 83.19 106 GLU A CA 1
ATOM 909 C C . GLU A 1 106 ? 2.093 12.000 6.450 1.00 83.19 106 GLU A C 1
ATOM 911 O O . GLU A 1 106 ? 2.140 11.356 5.397 1.00 83.19 106 GLU A O 1
ATOM 916 N N . ARG A 1 107 ? 2.823 13.114 6.593 1.00 83.12 107 ARG A N 1
ATOM 917 C CA . ARG A 1 107 ? 3.773 13.581 5.569 1.00 83.12 107 ARG A CA 1
ATOM 918 C C . ARG A 1 107 ? 4.962 12.634 5.402 1.00 83.12 107 ARG A C 1
ATOM 920 O O . ARG A 1 107 ? 5.438 12.465 4.275 1.00 83.12 107 ARG A O 1
ATOM 927 N N . LYS A 1 108 ? 5.468 12.024 6.481 1.00 82.56 108 LYS A N 1
ATOM 928 C CA . LYS A 1 108 ? 6.527 10.998 6.402 1.00 82.56 108 LYS A CA 1
ATOM 929 C C . LYS A 1 108 ? 6.028 9.747 5.679 1.00 82.56 108 LYS A C 1
ATOM 931 O O . LYS A 1 108 ? 6.753 9.260 4.815 1.00 82.56 108 LYS A O 1
ATOM 936 N N . ILE A 1 109 ? 4.793 9.314 5.941 1.00 80.19 109 ILE A N 1
ATOM 937 C CA . ILE A 1 109 ? 4.120 8.213 5.227 1.00 80.19 109 ILE A CA 1
ATOM 938 C C . ILE A 1 109 ? 4.097 8.485 3.718 1.00 80.19 109 ILE A C 1
ATOM 940 O O . ILE A 1 109 ? 4.548 7.680 2.908 1.00 80.19 109 ILE A O 1
ATOM 944 N N . LEU A 1 110 ? 3.662 9.677 3.307 1.00 77.12 110 LEU A N 1
ATOM 945 C CA . LEU A 1 110 ? 3.669 10.052 1.890 1.00 77.12 110 LEU A CA 1
ATOM 946 C C . LEU A 1 110 ? 5.063 10.043 1.252 1.00 77.12 110 LEU A C 1
ATOM 948 O O . LEU A 1 110 ? 5.210 9.733 0.066 1.00 77.12 110 LEU A O 1
ATOM 952 N N . LYS A 1 111 ? 6.089 10.442 2.009 1.00 80.19 111 LYS A N 1
ATOM 953 C CA . LYS A 1 111 ? 7.473 10.476 1.525 1.00 80.19 111 LYS A CA 1
ATOM 954 C C . LYS A 1 111 ? 8.083 9.079 1.426 1.00 80.19 111 LYS A C 1
ATOM 956 O O . LYS A 1 111 ? 8.875 8.861 0.507 1.00 80.19 111 LYS A O 1
ATOM 961 N N . SER A 1 112 ? 7.747 8.160 2.332 1.00 77.38 112 SER A N 1
ATOM 962 C CA . SER A 1 112 ? 8.276 6.789 2.326 1.00 77.38 112 SER A CA 1
ATOM 963 C C . SER A 1 112 ? 7.736 5.980 1.147 1.00 77.38 112 SER A C 1
ATOM 965 O O . SER A 1 112 ? 8.500 5.272 0.495 1.00 77.38 112 SER A O 1
ATOM 967 N N . PHE A 1 113 ? 6.480 6.212 0.762 1.00 74.06 113 PHE A N 1
ATOM 968 C CA . PHE A 1 113 ? 5.852 5.639 -0.435 1.00 74.06 113 PHE A CA 1
ATOM 969 C C . PHE A 1 113 ? 6.188 6.381 -1.743 1.00 74.06 113 PHE A C 1
ATOM 971 O O . PHE A 1 113 ? 5.538 6.229 -2.780 1.00 74.06 113 PHE A O 1
ATOM 978 N N . LYS A 1 114 ? 7.223 7.227 -1.754 1.00 68.44 114 LYS A N 1
ATOM 979 C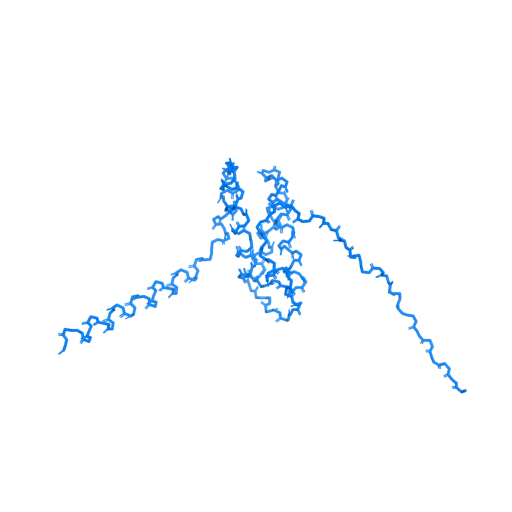 CA . LYS A 1 114 ? 7.675 7.852 -2.999 1.00 68.44 114 LYS A CA 1
ATOM 980 C C . LYS A 1 114 ? 8.498 6.844 -3.800 1.00 68.44 114 LYS A C 1
ATOM 982 O O . LYS A 1 114 ? 9.592 6.460 -3.392 1.00 68.44 114 LYS A O 1
ATOM 987 N N . ASN A 1 115 ? 8.025 6.505 -4.999 1.00 60.91 115 ASN A N 1
ATOM 988 C CA . ASN A 1 115 ? 8.787 5.738 -5.987 1.00 60.91 115 ASN A CA 1
ATOM 989 C C . ASN A 1 115 ? 10.028 6.522 -6.460 1.00 60.91 115 ASN A C 1
ATOM 991 O O . ASN A 1 115 ? 10.026 7.164 -7.510 1.00 60.91 115 ASN A O 1
ATOM 995 N N . LYS A 1 116 ? 11.116 6.455 -5.685 1.00 56.28 116 LYS A N 1
ATOM 996 C CA . LYS A 1 116 ? 12.434 6.989 -6.056 1.00 56.28 116 LYS A CA 1
ATOM 997 C C . LYS A 1 116 ? 13.004 6.398 -7.362 1.00 56.28 116 LYS A C 1
ATOM 999 O O . LYS A 1 116 ? 13.548 7.184 -8.136 1.00 56.28 116 LYS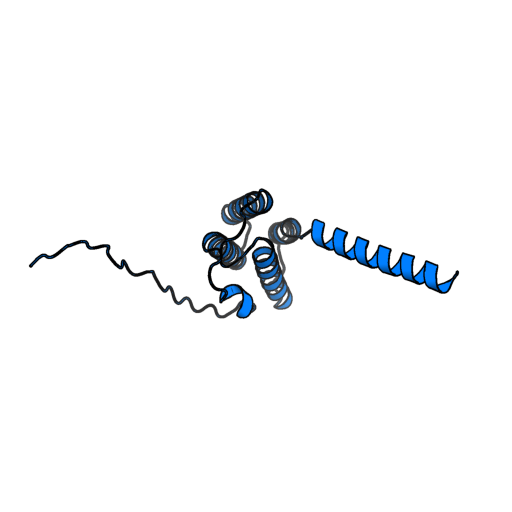 A O 1
ATOM 1004 N N . PRO A 1 117 ? 12.894 5.085 -7.665 1.00 55.88 117 PRO A N 1
ATOM 1005 C CA . PRO A 1 117 ? 13.557 4.536 -8.852 1.00 55.88 117 PRO A CA 1
ATOM 1006 C C . PRO A 1 117 ? 12.891 4.961 -10.170 1.00 55.88 117 PRO A C 1
ATOM 1008 O O . PRO A 1 117 ? 13.584 5.201 -11.152 1.00 55.88 117 PRO A O 1
ATOM 1011 N N . TYR A 1 118 ? 11.565 5.135 -10.193 1.00 54.56 118 TYR A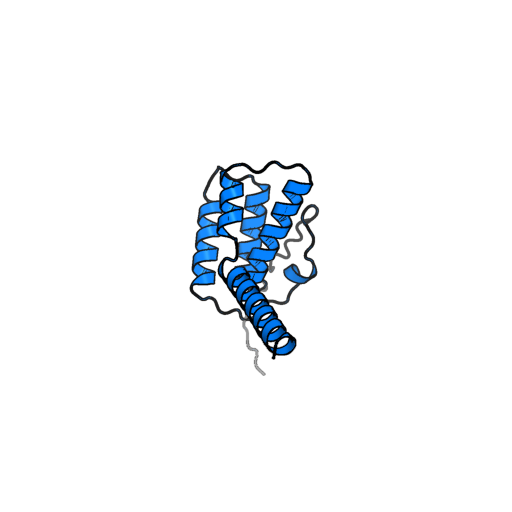 N 1
ATOM 1012 C CA . TYR A 1 118 ? 10.838 5.503 -11.414 1.00 54.56 118 TYR A CA 1
ATOM 1013 C C . TYR A 1 118 ? 11.171 6.920 -11.901 1.00 54.56 118 TYR A C 1
ATOM 1015 O O . TYR A 1 118 ? 11.391 7.132 -13.090 1.00 54.56 118 TYR A O 1
ATOM 1023 N N . LEU A 1 119 ? 11.282 7.880 -10.975 1.00 56.09 119 LEU A N 1
ATOM 1024 C CA . LEU A 1 119 ? 11.701 9.246 -11.306 1.00 56.09 119 LEU A CA 1
ATOM 1025 C C . LEU A 1 119 ? 13.107 9.269 -11.908 1.00 56.09 119 LEU A C 1
ATOM 1027 O O . LEU A 1 119 ? 13.337 9.984 -12.877 1.00 56.09 119 LEU A O 1
ATOM 1031 N N . LYS A 1 120 ? 14.026 8.456 -11.373 1.00 59.25 120 LYS A N 1
ATOM 1032 C CA . LYS A 1 120 ? 15.382 8.336 -11.913 1.00 59.25 120 LYS A CA 1
ATOM 1033 C C . LYS A 1 120 ? 15.351 7.818 -13.353 1.00 59.25 120 LYS A C 1
ATOM 1035 O O . LYS A 1 120 ? 15.976 8.424 -14.211 1.00 59.25 120 LYS A O 1
ATOM 1040 N N . ASN A 1 121 ? 14.558 6.780 -13.628 1.00 65.31 121 ASN A N 1
ATOM 1041 C CA . ASN A 1 121 ? 14.437 6.208 -14.971 1.00 65.31 121 ASN A CA 1
ATOM 1042 C C . ASN A 1 121 ? 13.809 7.183 -15.982 1.00 65.31 121 ASN A C 1
ATOM 1044 O O . ASN A 1 121 ? 14.323 7.300 -17.089 1.00 65.31 121 ASN A O 1
ATOM 1048 N N . ILE A 1 122 ? 12.755 7.923 -15.611 1.00 68.38 122 ILE A N 1
ATOM 1049 C CA . ILE A 1 122 ? 12.171 8.959 -16.484 1.00 68.38 122 ILE A CA 1
ATOM 1050 C C . ILE A 1 122 ? 13.192 10.050 -16.798 1.00 68.38 122 ILE A C 1
ATOM 1052 O O . ILE A 1 122 ? 13.347 10.418 -17.958 1.00 68.38 122 ILE A O 1
ATOM 1056 N N . ILE A 1 123 ? 13.891 10.563 -15.781 1.00 71.56 123 ILE A N 1
ATOM 1057 C CA . ILE A 1 123 ? 14.899 11.614 -15.970 1.00 71.56 123 ILE A CA 1
ATOM 1058 C C . ILE A 1 123 ? 16.000 11.112 -16.906 1.00 71.56 123 ILE A C 1
ATOM 1060 O O . ILE A 1 123 ? 16.370 11.818 -17.834 1.00 71.56 123 ILE A O 1
ATOM 1064 N N . THR A 1 124 ? 16.473 9.877 -16.721 1.00 74.25 124 THR A N 1
ATOM 1065 C CA . THR A 1 124 ? 17.464 9.267 -17.615 1.00 74.25 124 THR A CA 1
ATOM 1066 C C . THR A 1 124 ? 16.958 9.164 -19.056 1.00 74.25 124 THR A C 1
ATOM 1068 O O . THR A 1 124 ? 17.696 9.527 -19.966 1.00 74.25 124 THR A O 1
ATOM 1071 N N . ILE A 1 125 ? 15.713 8.728 -19.278 1.00 81.69 125 ILE A N 1
ATOM 1072 C CA . ILE A 1 125 ? 15.120 8.646 -20.624 1.00 81.69 125 ILE A CA 1
ATOM 1073 C C . ILE A 1 125 ? 15.034 10.036 -21.269 1.00 81.69 125 ILE A C 1
ATOM 1075 O O . ILE A 1 125 ? 15.483 10.204 -22.399 1.00 81.69 125 ILE A O 1
ATOM 1079 N N . ILE A 1 126 ? 14.527 11.040 -20.545 1.00 84.25 126 ILE A N 1
ATOM 1080 C CA . ILE A 1 126 ? 14.442 12.424 -21.039 1.00 84.25 126 ILE A CA 1
ATOM 1081 C C . ILE A 1 126 ? 15.836 12.949 -21.394 1.00 84.25 126 ILE A C 1
ATOM 1083 O O . ILE A 1 126 ? 16.017 13.509 -22.472 1.00 84.25 126 ILE A O 1
ATOM 1087 N N . SER A 1 127 ? 16.832 12.728 -20.532 1.00 81.38 127 SER A N 1
ATOM 1088 C CA . SER A 1 127 ? 18.211 13.142 -20.796 1.00 81.38 127 SER A CA 1
ATOM 1089 C C . SER A 1 127 ? 18.782 12.488 -22.054 1.00 81.38 127 SER A C 1
ATOM 1091 O O . SER A 1 127 ? 19.398 13.184 -22.855 1.00 81.38 127 SER A O 1
ATOM 1093 N N . ILE A 1 128 ? 18.554 11.185 -22.266 1.00 90.81 128 ILE A N 1
ATOM 1094 C CA . ILE A 1 128 ? 18.980 10.496 -23.494 1.00 90.81 128 ILE A CA 1
ATOM 1095 C C . ILE A 1 128 ? 18.302 11.132 -24.709 1.00 90.81 128 ILE A C 1
ATOM 1097 O O . ILE A 1 128 ? 18.997 11.532 -25.635 1.00 90.81 128 ILE A O 1
ATOM 1101 N N . CYS A 1 129 ? 16.977 11.310 -24.687 1.00 88.38 129 CYS A N 1
ATOM 1102 C CA . CYS A 1 129 ? 16.242 11.922 -25.796 1.00 88.38 129 CYS A CA 1
ATOM 1103 C C . CYS A 1 129 ? 16.752 13.332 -26.136 1.00 88.38 129 CYS A C 1
ATOM 1105 O O . CYS A 1 129 ? 16.913 13.654 -27.312 1.00 88.38 129 CYS A O 1
ATOM 1107 N N . VAL A 1 130 ? 17.038 14.160 -25.125 1.00 88.31 130 VAL A N 1
ATOM 1108 C CA . VAL A 1 130 ? 17.570 15.518 -25.318 1.00 88.31 130 VAL A CA 1
ATOM 1109 C C . VAL A 1 130 ? 18.983 15.482 -25.899 1.00 88.31 130 VAL A C 1
ATOM 1111 O O . VAL A 1 130 ? 19.257 16.209 -26.850 1.00 88.31 130 VAL A O 1
ATOM 1114 N N . ILE A 1 131 ? 19.870 14.626 -25.380 1.00 90.75 131 ILE A N 1
ATOM 1115 C CA . ILE A 1 131 ? 21.236 14.476 -25.904 1.00 90.75 131 ILE A CA 1
ATOM 1116 C C . ILE A 1 131 ? 21.195 14.004 -27.360 1.00 90.75 131 ILE A C 1
ATOM 1118 O O . ILE A 1 131 ? 21.845 14.604 -28.211 1.00 90.75 131 ILE A O 1
ATOM 1122 N N . THR A 1 132 ? 20.400 12.977 -27.671 1.00 89.94 132 THR A N 1
ATOM 1123 C CA . THR A 1 132 ? 20.256 12.465 -29.040 1.00 89.94 132 THR A CA 1
ATOM 1124 C C . THR A 1 132 ? 19.713 13.539 -29.982 1.00 89.94 132 THR A C 1
ATOM 1126 O O . THR A 1 132 ? 20.264 13.727 -31.062 1.00 89.94 132 THR A O 1
ATOM 1129 N N . TYR A 1 133 ? 18.695 14.299 -29.568 1.00 89.75 133 TYR A N 1
ATOM 1130 C CA . TYR A 1 133 ? 18.162 15.412 -30.360 1.00 89.75 133 TYR A CA 1
ATOM 1131 C C . TYR A 1 133 ? 19.209 16.503 -30.627 1.00 89.75 133 TYR A C 1
ATOM 1133 O O . TYR A 1 133 ? 19.313 16.990 -31.750 1.00 89.75 133 TYR A O 1
ATOM 1141 N N . LEU A 1 134 ? 20.003 16.877 -29.619 1.00 86.56 134 LEU A N 1
ATOM 1142 C CA . LEU A 1 134 ? 21.069 17.868 -29.782 1.00 86.56 134 LEU A CA 1
ATOM 1143 C C . LEU A 1 134 ? 22.159 17.373 -30.741 1.00 86.56 134 LEU A C 1
ATOM 1145 O O . LEU A 1 134 ? 22.595 18.139 -31.592 1.00 86.56 134 LEU A O 1
ATOM 1149 N N . ILE A 1 135 ? 22.548 16.099 -30.662 1.00 87.38 135 ILE A N 1
ATOM 1150 C CA . ILE A 1 135 ? 23.510 15.500 -31.599 1.00 87.38 135 ILE A CA 1
ATOM 1151 C C . ILE A 1 135 ? 22.983 15.583 -33.039 1.00 87.38 135 ILE A C 1
ATOM 1153 O O . ILE A 1 135 ? 23.691 16.077 -33.905 1.00 87.38 135 ILE A O 1
ATOM 1157 N N . PHE A 1 136 ? 21.732 15.182 -33.287 1.00 81.81 136 PHE A N 1
ATOM 1158 C CA . PHE A 1 136 ? 21.124 15.238 -34.626 1.00 81.81 136 PHE A CA 1
ATOM 1159 C C . PHE A 1 136 ? 20.890 16.655 -35.163 1.00 81.81 136 PHE A C 1
ATOM 1161 O O . PHE A 1 136 ? 20.712 16.828 -36.363 1.00 81.81 136 PHE A O 1
ATOM 1168 N N . LYS A 1 137 ? 20.817 17.664 -34.290 1.00 79.81 137 LYS A N 1
ATOM 1169 C CA . LYS A 1 137 ? 20.573 19.055 -34.690 1.00 79.81 137 LYS A CA 1
ATOM 1170 C C . LYS A 1 137 ? 21.858 19.814 -35.041 1.00 79.81 137 LYS A C 1
ATOM 1172 O O . LYS A 1 137 ? 21.789 20.782 -35.794 1.00 79.81 137 LYS A O 1
ATOM 1177 N N . TYR A 1 138 ? 22.987 19.441 -34.439 1.00 79.56 138 TYR A N 1
ATOM 1178 C CA . TYR A 1 138 ? 24.245 20.195 -34.510 1.00 79.56 138 TYR A CA 1
ATOM 1179 C C . TYR A 1 138 ? 25.399 19.433 -35.194 1.00 79.56 138 TYR A C 1
ATOM 1181 O O . TYR A 1 138 ? 26.509 19.962 -35.245 1.00 79.56 138 TYR A O 1
ATOM 1189 N N . ILE A 1 139 ? 25.138 18.231 -35.717 1.00 67.00 139 ILE A N 1
ATOM 1190 C CA . ILE A 1 139 ? 25.979 17.490 -36.676 1.00 67.00 139 ILE A CA 1
ATOM 1191 C C . ILE A 1 139 ? 25.275 17.522 -38.029 1.00 67.00 139 ILE A C 1
ATOM 1193 O O . ILE A 1 139 ? 25.975 17.754 -39.037 1.00 67.00 139 ILE A O 1
#

pLDDT: mean 73.73, std 18.87, range [30.02, 93.38]

Foldseek 3Di:
DDDDDDDDDPPPPPPPPDPPPDFPPPVVLQVAQADDDDCDPLNVVLLVLLVVVLPDPLDDPVLNVLSVSLNVCVVSNSDDLVSSLVSSLRRVVVCVVVVDDDDPVVVVSNVVSDPPVVVVVVVVVVVVVVVVVVVVVPD

Organism: Lactococcus lactis subsp. lactis (NCBI:txid1360)

Secondary structure (DSSP, 8-state):
---------------------SS---HHHHTPPP------HHHHHHHHHHHHHHH-TTS-HHHHHHHHHHHHHHHHTS--HHHHHHHHHHHHHHHHHTT-PPPHHHHHHHHHT--HHHHHHHHHHHHHHHHHHHHHHH-

Radius of gyration: 21.2 Å; chains: 1; bounding box: 50×68×54 Å